Protein AF-A0A8T5NY66-F1 (afdb_monomer_lite)

Secondary structure (DSSP, 8-state):
----THHHHHHHHHHHHHHHHHHHHHHHHT--SHHHHHHHHHHHHHHHHHHHHHHHHHHHS---SHHHHHHHHHHHHHHHHHHHHTTS-HHHHHHHHHHHHHHHHHHHHHHHHHS---HHHHHHHHHHHHHHHHHHHHHHHHHHHHHHH---HHHHHHHHHHHHHHHHHHHH--

Structure (mmCIF, N/CA/C/O backbone):
data_AF-A0A8T5NY66-F1
#
_entry.id   AF-A0A8T5NY66-F1
#
loop_
_atom_site.group_PDB
_atom_site.id
_atom_site.type_symbol
_atom_site.label_atom_id
_atom_site.label_alt_id
_atom_site.label_comp_id
_atom_site.label_asym_id
_atom_site.label_entity_id
_atom_site.label_seq_id
_atom_site.pdbx_PDB_ins_code
_atom_site.Cartn_x
_atom_site.Cartn_y
_atom_site.Cartn_z
_atom_site.occupancy
_atom_site.B_iso_or_equiv
_atom_site.auth_seq_id
_atom_site.auth_comp_id
_atom_site.auth_asym_id
_atom_site.auth_atom_id
_atom_site.pdbx_PDB_model_num
ATOM 1 N N . MET A 1 1 ? 26.467 -11.855 -17.024 1.00 41.28 1 MET A N 1
ATOM 2 C CA . MET A 1 1 ? 25.296 -12.625 -16.551 1.00 41.28 1 MET A CA 1
ATOM 3 C C . MET A 1 1 ? 24.505 -11.736 -15.606 1.00 41.28 1 MET A C 1
ATOM 5 O O . MET A 1 1 ? 24.926 -11.565 -14.468 1.00 41.28 1 MET A O 1
ATOM 9 N N . GLU A 1 2 ? 23.427 -11.104 -16.076 1.00 45.38 2 GLU A N 1
ATOM 10 C CA . GLU A 1 2 ? 22.519 -10.376 -15.179 1.00 45.38 2 GLU A CA 1
ATOM 11 C C . GLU A 1 2 ? 21.858 -11.395 -14.240 1.00 45.38 2 GLU A C 1
ATOM 13 O O . GLU A 1 2 ? 21.172 -12.317 -14.684 1.00 45.38 2 GLU A O 1
ATOM 18 N N . LYS A 1 3 ? 22.117 -11.290 -12.932 1.00 51.19 3 LYS A N 1
ATOM 19 C CA . LYS A 1 3 ? 21.422 -12.111 -11.938 1.00 51.19 3 LYS A CA 1
ATOM 20 C C . LYS A 1 3 ? 19.982 -11.613 -11.855 1.00 51.19 3 LYS A C 1
ATOM 22 O O . LYS A 1 3 ? 19.709 -10.602 -11.222 1.00 51.19 3 LYS A O 1
ATOM 27 N N . HIS A 1 4 ? 19.051 -12.317 -12.488 1.00 59.84 4 HIS A N 1
ATOM 28 C CA . HIS A 1 4 ? 17.630 -12.031 -12.321 1.00 59.84 4 HIS A CA 1
ATOM 29 C C . HIS A 1 4 ? 17.152 -12.537 -10.955 1.00 59.84 4 HIS A C 1
ATOM 31 O O . HIS A 1 4 ? 17.015 -13.740 -10.735 1.00 59.84 4 HIS A O 1
ATOM 37 N N . TYR A 1 5 ? 16.852 -11.616 -10.036 1.00 69.56 5 TYR A N 1
ATOM 38 C CA . TYR A 1 5 ? 16.337 -11.944 -8.701 1.00 69.56 5 TYR A CA 1
ATOM 39 C C . TYR A 1 5 ? 14.830 -12.250 -8.690 1.00 69.56 5 TYR A C 1
ATOM 41 O O . TYR A 1 5 ? 14.278 -12.587 -7.644 1.00 69.56 5 TYR A O 1
ATOM 49 N N . GLY A 1 6 ? 14.151 -12.181 -9.842 1.00 71.75 6 GLY A N 1
ATOM 50 C CA . GLY A 1 6 ? 12.697 -12.349 -9.947 1.00 71.75 6 GLY A CA 1
ATOM 51 C C . GLY A 1 6 ? 12.171 -13.693 -9.443 1.00 71.75 6 GLY A C 1
ATOM 52 O O . GLY A 1 6 ? 11.146 -13.727 -8.770 1.00 71.75 6 GLY A O 1
ATOM 53 N N . GLY A 1 7 ? 12.889 -14.795 -9.686 1.00 76.00 7 GLY A N 1
ATOM 54 C CA . GLY A 1 7 ? 12.481 -16.114 -9.185 1.00 76.00 7 GLY A CA 1
ATOM 55 C C . GLY A 1 7 ? 12.550 -16.230 -7.658 1.00 76.00 7 GLY A C 1
ATOM 56 O O . GLY A 1 7 ? 11.668 -16.827 -7.042 1.00 76.00 7 GLY A O 1
ATOM 57 N N . ILE A 1 8 ? 13.577 -15.630 -7.049 1.00 76.06 8 ILE A N 1
ATOM 58 C CA . ILE A 1 8 ? 13.779 -15.616 -5.593 1.00 76.06 8 ILE A CA 1
ATOM 59 C C . ILE A 1 8 ? 12.760 -14.682 -4.935 1.00 76.06 8 ILE A C 1
ATOM 61 O O . ILE A 1 8 ? 12.069 -15.105 -4.012 1.00 76.06 8 ILE A O 1
ATOM 65 N N . SER A 1 9 ? 12.615 -13.459 -5.456 1.00 77.88 9 SER A N 1
AT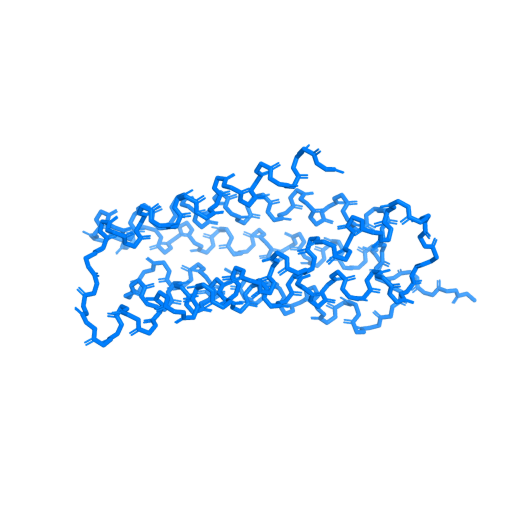OM 66 C CA . SER A 1 9 ? 11.623 -12.484 -4.985 1.00 77.88 9 SER A CA 1
ATOM 67 C C . SER A 1 9 ? 10.209 -13.070 -5.040 1.00 77.88 9 SER A C 1
ATOM 69 O O . SER A 1 9 ? 9.522 -13.095 -4.022 1.00 77.88 9 SER A O 1
ATOM 71 N N . HIS A 1 10 ? 9.808 -13.680 -6.163 1.00 80.62 10 HIS A N 1
ATOM 72 C CA . HIS A 1 10 ? 8.462 -14.235 -6.301 1.00 80.62 10 HIS A CA 1
ATOM 73 C C . HIS A 1 10 ? 8.143 -15.325 -5.268 1.00 80.62 10 HIS A C 1
ATOM 75 O O . HIS A 1 10 ? 7.066 -15.306 -4.666 1.00 80.62 10 HIS A O 1
ATOM 81 N N . LYS A 1 11 ? 9.062 -16.280 -5.059 1.00 84.38 11 LYS A N 1
ATOM 82 C CA . LYS A 1 11 ? 8.869 -17.368 -4.087 1.00 84.38 11 LYS A CA 1
ATOM 83 C C . LYS A 1 11 ? 8.842 -16.839 -2.655 1.00 84.38 11 LYS A C 1
ATOM 85 O O . LYS A 1 11 ? 7.962 -17.227 -1.891 1.00 84.38 11 LYS A O 1
ATOM 90 N N . LEU A 1 12 ? 9.771 -15.944 -2.315 1.00 85.88 12 LEU A N 1
ATOM 91 C CA . LEU A 1 12 ? 9.877 -15.354 -0.983 1.00 85.88 12 LEU A CA 1
ATOM 92 C C . LEU A 1 12 ? 8.626 -14.539 -0.640 1.00 85.88 12 LEU A C 1
ATOM 94 O O . LEU A 1 12 ? 8.010 -14.778 0.395 1.00 85.88 12 LEU A O 1
ATOM 98 N N . VAL A 1 13 ? 8.202 -13.644 -1.535 1.00 87.12 13 VAL A N 1
ATOM 99 C CA . VAL A 1 13 ? 6.998 -12.821 -1.351 1.00 87.12 13 VAL A CA 1
ATOM 100 C C . VAL A 1 13 ? 5.752 -13.691 -1.236 1.00 87.12 13 VAL A C 1
ATOM 102 O O . VAL A 1 13 ? 4.942 -13.484 -0.342 1.00 87.12 13 VAL A O 1
ATOM 105 N N . THR A 1 14 ? 5.616 -14.712 -2.084 1.00 87.31 14 THR A N 1
ATOM 106 C CA . THR A 1 14 ? 4.476 -15.638 -2.012 1.00 87.31 14 THR A CA 1
ATOM 107 C C . THR A 1 14 ? 4.416 -16.369 -0.667 1.00 87.31 14 THR A C 1
ATOM 109 O O . THR A 1 14 ? 3.342 -16.474 -0.078 1.00 87.31 14 THR A O 1
ATOM 112 N N . GLY A 1 15 ? 5.561 -16.836 -0.156 1.00 89.12 15 GLY A N 1
ATOM 113 C CA . GLY A 1 15 ? 5.639 -17.469 1.160 1.00 89.12 15 GLY A CA 1
ATOM 114 C C . GLY A 1 15 ? 5.260 -16.514 2.293 1.00 89.12 15 GLY A C 1
ATOM 115 O O . GLY A 1 15 ? 4.438 -16.863 3.137 1.00 89.12 15 GLY A O 1
ATOM 116 N N . LEU A 1 16 ? 5.796 -15.289 2.283 1.00 91.56 16 LEU A N 1
ATOM 117 C CA . LEU A 1 16 ? 5.476 -14.279 3.296 1.00 91.56 16 LEU A CA 1
ATOM 118 C C . LEU A 1 16 ? 3.998 -13.876 3.267 1.00 91.56 16 LEU A C 1
ATOM 120 O O . LEU A 1 16 ? 3.379 -13.796 4.322 1.00 91.56 16 LEU A O 1
ATOM 124 N N . LEU A 1 17 ? 3.401 -13.692 2.086 1.00 91.06 17 LEU A N 1
ATOM 125 C CA . LEU A 1 17 ? 1.973 -13.379 1.961 1.00 91.06 17 LEU A CA 1
ATOM 126 C C . LEU A 1 17 ? 1.092 -14.492 2.528 1.00 91.06 17 LEU A C 1
ATOM 128 O O . LEU A 1 17 ? 0.130 -14.200 3.235 1.00 91.06 17 LEU A O 1
ATOM 132 N N . ALA A 1 18 ? 1.433 -15.756 2.264 1.00 91.00 18 ALA A N 1
ATOM 133 C CA . ALA A 1 18 ? 0.714 -16.889 2.837 1.00 91.00 18 ALA A CA 1
ATOM 134 C C . ALA A 1 18 ? 0.797 -16.887 4.373 1.00 91.00 18 ALA A C 1
ATOM 136 O O . ALA A 1 18 ? -0.225 -17.051 5.035 1.00 91.00 18 ALA A O 1
ATOM 137 N N . ILE A 1 19 ? 1.983 -16.629 4.937 1.00 92.75 19 ILE A N 1
ATOM 138 C CA . ILE A 1 19 ? 2.177 -16.519 6.390 1.00 92.75 19 ILE A CA 1
ATOM 139 C C . ILE A 1 19 ? 1.339 -15.371 6.968 1.00 92.75 19 ILE A C 1
ATOM 141 O O . ILE A 1 19 ? 0.651 -15.570 7.966 1.00 92.75 19 ILE A O 1
ATOM 145 N N . ILE A 1 20 ? 1.352 -14.192 6.337 1.00 93.00 20 ILE A N 1
ATOM 146 C CA . ILE A 1 20 ? 0.591 -13.019 6.798 1.00 93.00 20 ILE A CA 1
ATOM 147 C C . ILE A 1 20 ? -0.914 -13.300 6.779 1.00 93.00 20 ILE A C 1
ATOM 149 O O . ILE A 1 20 ? -1.606 -12.960 7.736 1.00 93.00 20 ILE A O 1
ATOM 153 N N . LEU A 1 21 ? -1.424 -13.932 5.718 1.00 91.69 21 LEU A N 1
ATOM 154 C CA . LEU A 1 21 ? -2.838 -14.292 5.618 1.00 91.69 21 LEU A CA 1
ATOM 155 C C . LEU A 1 21 ? -3.225 -15.308 6.696 1.00 91.69 21 LEU A C 1
ATOM 157 O O . LEU A 1 21 ? -4.185 -15.081 7.422 1.00 91.69 21 LEU A O 1
ATOM 161 N N . VAL A 1 22 ? -2.457 -16.387 6.861 1.00 92.19 22 VAL A N 1
ATOM 162 C CA . VAL A 1 22 ? -2.736 -17.401 7.891 1.00 92.19 22 VAL A CA 1
ATOM 163 C C . VAL A 1 22 ? -2.692 -16.788 9.293 1.00 92.19 22 VAL A C 1
ATOM 165 O O . VAL A 1 22 ? -3.609 -17.001 10.081 1.00 92.19 22 VAL A O 1
ATOM 168 N N . GLN A 1 23 ? -1.680 -15.972 9.594 1.00 90.38 23 GLN A N 1
ATOM 169 C CA . GLN A 1 23 ? -1.587 -15.268 10.874 1.00 90.38 23 GLN A CA 1
ATOM 170 C C . GLN A 1 23 ? -2.785 -14.340 11.099 1.00 90.38 23 GLN A C 1
ATOM 172 O O . GLN A 1 23 ? -3.379 -14.351 12.174 1.00 90.38 23 GLN A O 1
ATOM 177 N N . GLY A 1 24 ? -3.165 -13.563 10.083 1.00 88.19 24 GLY A N 1
ATOM 178 C CA . GLY A 1 24 ? -4.323 -12.682 10.161 1.00 88.19 24 GLY A CA 1
ATOM 179 C C . GLY A 1 24 ? -5.629 -13.435 10.393 1.00 88.19 24 GLY A C 1
ATOM 180 O O . GLY A 1 24 ? -6.548 -12.884 10.983 1.00 88.19 24 GLY A O 1
ATOM 181 N N . PHE A 1 25 ? -5.727 -14.697 9.960 1.00 88.62 25 PHE A N 1
ATOM 182 C CA . PHE A 1 25 ? -6.904 -15.537 10.205 1.00 88.62 25 PHE A CA 1
ATOM 183 C C . PHE A 1 25 ? -7.029 -15.884 11.684 1.00 88.62 25 PHE A C 1
ATOM 185 O O . PHE A 1 25 ? -8.115 -15.797 12.247 1.00 88.62 25 PHE A O 1
ATOM 192 N N . PHE A 1 26 ? -5.910 -16.221 12.327 1.00 89.69 26 PHE A N 1
ATOM 193 C CA . PHE A 1 26 ? -5.885 -16.452 13.768 1.00 89.69 26 PHE A CA 1
ATOM 194 C C . PHE A 1 26 ? -6.172 -15.174 14.557 1.00 89.69 26 PHE A C 1
ATOM 196 O O . PHE A 1 26 ? -6.955 -15.211 15.503 1.00 89.69 26 PHE A O 1
ATOM 203 N N . ASP A 1 27 ? -5.599 -14.042 14.140 1.00 86.69 27 ASP A N 1
ATOM 204 C CA . ASP A 1 27 ? -5.837 -12.750 14.793 1.00 86.69 27 ASP A CA 1
ATOM 205 C C . ASP A 1 27 ? -7.311 -12.310 14.671 1.00 86.69 27 ASP A C 1
ATOM 207 O O . ASP A 1 27 ? -7.852 -11.692 15.588 1.00 86.69 27 ASP A O 1
ATOM 211 N N . TRP A 1 28 ? -7.984 -12.670 13.571 1.00 85.00 28 TRP A N 1
ATOM 212 C CA . TRP A 1 28 ? -9.396 -12.355 13.336 1.00 85.00 28 TRP A CA 1
ATOM 213 C C . TRP A 1 28 ? -10.318 -12.975 14.400 1.00 85.00 28 TRP A C 1
ATOM 215 O O . TRP A 1 28 ? -11.267 -12.336 14.848 1.00 85.00 28 TRP A O 1
ATOM 225 N N . ILE A 1 29 ? -10.019 -14.181 14.887 1.00 82.50 29 ILE A N 1
ATOM 226 C CA . ILE A 1 29 ? -10.847 -14.861 15.902 1.00 82.50 29 ILE A CA 1
ATOM 227 C C . ILE A 1 29 ? -10.947 -14.037 17.202 1.00 82.50 29 ILE A C 1
ATOM 229 O O . ILE A 1 29 ? -11.944 -14.123 17.914 1.00 82.50 29 ILE A O 1
ATOM 233 N N . GLY A 1 30 ? -9.945 -13.201 17.497 1.00 78.12 30 GLY A N 1
ATOM 234 C CA . GLY A 1 30 ? -9.913 -12.332 18.677 1.00 78.12 30 GLY A CA 1
ATOM 235 C C . GLY A 1 30 ? -10.614 -10.978 18.518 1.00 78.12 30 GLY A C 1
ATOM 236 O O . GLY A 1 30 ? -10.559 -10.160 19.437 1.00 78.12 30 GLY A O 1
ATOM 237 N N . VAL A 1 31 ? -11.242 -10.698 17.373 1.00 82.12 31 VAL A N 1
ATOM 238 C CA . VAL A 1 31 ? -11.847 -9.391 17.087 1.00 82.12 31 VAL A CA 1
ATOM 239 C C . VAL A 1 31 ? -13.198 -9.243 17.781 1.00 82.12 31 VAL A C 1
ATOM 241 O O . VAL A 1 31 ? -14.134 -9.989 17.513 1.00 82.12 31 VAL A O 1
ATOM 244 N N . SER A 1 32 ? -13.322 -8.225 18.633 1.00 79.38 32 SER A N 1
ATOM 245 C CA . SER A 1 32 ? -14.532 -7.959 19.424 1.00 79.38 32 SER A CA 1
ATOM 246 C C . SER A 1 32 ? -15.385 -6.796 18.902 1.00 79.38 32 SER A C 1
ATOM 248 O O . SER A 1 32 ? -16.522 -6.627 19.337 1.00 79.38 32 SER A O 1
ATOM 250 N N . ASN A 1 33 ? -14.866 -5.990 17.967 1.00 84.81 33 ASN A N 1
ATOM 251 C CA . ASN A 1 33 ? -15.531 -4.790 17.451 1.00 84.81 33 ASN A CA 1
ATOM 252 C C . ASN A 1 33 ? -15.844 -4.909 15.947 1.00 84.81 33 ASN A C 1
ATOM 254 O O . ASN A 1 33 ? -14.973 -5.244 15.144 1.00 84.81 33 ASN A O 1
ATOM 258 N N . THR A 1 34 ? -17.065 -4.540 15.546 1.00 85.56 34 THR A N 1
ATOM 259 C CA . THR A 1 34 ? -17.522 -4.494 14.146 1.00 85.56 34 THR A CA 1
ATOM 260 C C . THR A 1 34 ? -16.596 -3.681 13.235 1.00 85.56 34 THR A C 1
ATOM 262 O O . THR A 1 34 ? -16.360 -4.067 12.094 1.00 85.56 34 THR A O 1
ATOM 265 N N . VAL A 1 35 ? -16.029 -2.572 13.723 1.00 85.56 35 VAL A N 1
ATOM 266 C CA . VAL A 1 35 ? -15.090 -1.738 12.950 1.00 85.56 35 VAL A CA 1
ATOM 267 C C . VAL A 1 35 ? -13.829 -2.523 12.606 1.00 85.56 35 VAL A C 1
ATOM 269 O O . VAL A 1 35 ? -13.429 -2.570 11.447 1.00 85.56 35 VAL A O 1
ATOM 272 N N . GLN A 1 36 ? -13.236 -3.184 13.597 1.00 88.69 36 GLN A N 1
ATOM 273 C CA . GLN A 1 36 ? -12.053 -4.019 13.398 1.00 88.69 36 GLN A CA 1
ATOM 274 C C . GLN A 1 36 ? -12.368 -5.174 12.443 1.00 88.69 36 GLN A C 1
ATOM 276 O O . GLN A 1 36 ? -11.580 -5.451 11.548 1.00 88.69 36 GLN A O 1
ATOM 281 N N . TYR A 1 37 ? -13.552 -5.784 12.551 1.00 87.94 37 TYR A N 1
ATOM 282 C CA . TYR A 1 37 ? -13.988 -6.845 11.640 1.00 87.94 37 TYR A CA 1
ATOM 283 C C . TYR A 1 37 ? -14.008 -6.375 10.174 1.00 87.94 37 TYR A C 1
ATOM 285 O O . TYR A 1 37 ? -13.482 -7.051 9.288 1.00 87.94 37 TYR A O 1
ATOM 293 N N . VAL A 1 38 ? -14.548 -5.178 9.916 1.00 87.75 38 VAL A N 1
ATOM 294 C CA . VAL A 1 38 ? -14.538 -4.560 8.578 1.00 87.75 38 VAL A CA 1
ATOM 295 C C . VAL A 1 38 ? -13.109 -4.266 8.110 1.00 87.75 38 VAL A C 1
ATOM 297 O O . VAL A 1 38 ? -12.773 -4.566 6.962 1.00 87.75 38 VAL A O 1
ATOM 300 N N . LEU A 1 39 ? -12.247 -3.733 8.984 1.00 89.56 39 LEU A N 1
ATOM 301 C CA . LEU A 1 39 ? -10.838 -3.475 8.662 1.00 89.56 39 LEU A CA 1
ATOM 302 C C . LEU A 1 39 ? -10.074 -4.767 8.344 1.00 89.56 39 LEU A C 1
ATOM 304 O O . LEU A 1 39 ? -9.263 -4.779 7.419 1.00 89.56 39 LEU A O 1
ATOM 308 N N . PHE A 1 40 ? -10.353 -5.869 9.041 1.00 90.75 40 PHE A N 1
ATOM 309 C CA . PHE A 1 40 ? -9.767 -7.175 8.743 1.00 90.75 40 PHE A CA 1
ATOM 310 C C . PHE A 1 40 ? -10.165 -7.661 7.350 1.00 90.75 40 PHE A C 1
ATOM 312 O O . PHE A 1 40 ? -9.283 -7.968 6.548 1.00 90.75 40 PHE A O 1
ATOM 319 N N . ILE A 1 41 ? -11.461 -7.653 7.013 1.00 89.50 41 ILE A N 1
ATOM 320 C CA . ILE A 1 41 ? -11.934 -8.035 5.670 1.00 89.50 41 ILE A CA 1
ATOM 321 C C . ILE A 1 41 ? -11.252 -7.182 4.600 1.00 89.50 41 ILE A C 1
ATOM 323 O O . ILE A 1 41 ? -10.744 -7.704 3.604 1.00 89.50 41 ILE A O 1
ATOM 327 N N . PHE A 1 42 ? -11.199 -5.870 4.816 1.00 90.00 42 PHE A N 1
ATOM 328 C CA . PHE A 1 42 ? -10.566 -4.960 3.875 1.00 90.00 42 PHE A CA 1
ATOM 329 C C . PHE A 1 42 ? -9.068 -5.253 3.714 1.00 90.00 42 PHE A C 1
ATOM 331 O O . PHE A 1 42 ? -8.566 -5.312 2.591 1.00 90.00 42 PHE A O 1
ATOM 338 N N . THR A 1 43 ? -8.365 -5.517 4.816 1.00 91.75 43 THR A N 1
ATOM 339 C CA . THR A 1 43 ? -6.945 -5.896 4.809 1.00 91.75 43 THR A CA 1
ATOM 340 C C . THR A 1 43 ? -6.709 -7.181 4.030 1.00 91.75 43 THR A C 1
ATOM 342 O O . THR A 1 43 ? -5.786 -7.261 3.223 1.00 91.75 43 THR A O 1
ATOM 345 N N . TYR A 1 44 ? -7.569 -8.178 4.215 1.00 90.88 44 TYR A N 1
ATOM 346 C CA . TYR A 1 44 ? -7.510 -9.428 3.470 1.00 90.88 44 TYR A CA 1
ATOM 347 C C . TYR A 1 44 ? -7.633 -9.206 1.965 1.00 90.88 44 TYR A C 1
ATOM 349 O O . TYR A 1 44 ? -6.788 -9.662 1.191 1.00 90.88 44 TYR A O 1
ATOM 357 N N . VAL A 1 45 ? -8.655 -8.457 1.546 1.00 90.25 45 VAL A N 1
ATOM 358 C CA . VAL A 1 45 ? -8.867 -8.124 0.133 1.00 90.25 45 VAL A CA 1
ATOM 359 C C . VAL A 1 45 ? -7.683 -7.323 -0.416 1.00 90.25 45 VAL A C 1
ATOM 361 O O . VAL A 1 45 ? -7.233 -7.581 -1.535 1.00 90.25 45 VAL A O 1
ATOM 364 N N . LEU A 1 46 ? -7.142 -6.386 0.367 1.00 90.88 46 LEU A N 1
ATOM 365 C CA . LEU A 1 46 ? -5.964 -5.599 0.013 1.00 90.88 46 LEU A CA 1
ATOM 366 C C . LEU A 1 46 ? -4.736 -6.488 -0.222 1.00 90.88 46 LEU A C 1
ATOM 368 O O . LEU A 1 46 ? -4.079 -6.341 -1.252 1.00 90.88 46 LEU A O 1
ATOM 372 N N . ILE A 1 47 ? -4.447 -7.426 0.682 1.00 91.50 47 ILE A N 1
ATOM 373 C CA . ILE A 1 47 ? -3.294 -8.333 0.590 1.00 91.50 47 ILE A CA 1
ATOM 374 C C . ILE A 1 47 ? -3.433 -9.274 -0.609 1.00 91.50 47 ILE A C 1
ATOM 376 O O . ILE A 1 47 ? -2.482 -9.439 -1.372 1.00 91.50 47 ILE A O 1
ATOM 380 N N . VAL A 1 48 ? -4.618 -9.847 -0.840 1.00 90.50 48 VAL A N 1
ATOM 381 C CA . VAL A 1 48 ? -4.870 -10.698 -2.017 1.00 90.50 48 VAL A CA 1
ATOM 382 C C . VAL A 1 48 ? -4.692 -9.901 -3.311 1.00 90.50 48 VAL A C 1
ATOM 384 O O . VAL A 1 48 ? -4.030 -10.354 -4.246 1.00 90.50 48 VAL A O 1
ATOM 387 N N . ALA A 1 49 ? -5.219 -8.678 -3.366 1.00 87.75 49 ALA A N 1
ATOM 388 C CA . ALA A 1 49 ? -5.037 -7.795 -4.512 1.00 87.75 49 ALA A CA 1
ATOM 389 C C . ALA A 1 49 ? -3.570 -7.412 -4.734 1.00 87.75 49 ALA A C 1
ATOM 391 O O . ALA A 1 49 ? -3.113 -7.323 -5.877 1.00 87.75 49 ALA A O 1
ATOM 392 N N . TYR A 1 50 ? -2.831 -7.179 -3.649 1.00 89.75 50 TYR A N 1
ATOM 393 C CA . TYR A 1 50 ? -1.396 -6.934 -3.690 1.00 89.75 50 TYR A CA 1
ATOM 394 C C . TYR A 1 50 ? -0.657 -8.141 -4.268 1.00 89.75 50 TYR A C 1
ATOM 396 O O . TYR A 1 50 ? 0.152 -7.985 -5.180 1.00 89.75 50 TYR A O 1
ATOM 404 N N . TRP A 1 51 ? -0.987 -9.353 -3.814 1.00 89.88 51 TRP A N 1
ATOM 405 C CA . TRP A 1 51 ? -0.387 -10.591 -4.307 1.00 89.88 51 TRP A CA 1
ATOM 406 C C . TRP A 1 51 ? -0.559 -10.747 -5.821 1.00 89.88 51 TRP A C 1
ATOM 408 O O . TRP A 1 51 ? 0.414 -10.988 -6.541 1.00 89.88 51 TRP A O 1
ATOM 418 N N . VAL A 1 52 ? -1.783 -10.563 -6.324 1.00 86.31 52 VAL A N 1
ATOM 419 C CA . VAL A 1 52 ? -2.076 -10.659 -7.761 1.00 86.31 52 VAL A CA 1
ATOM 420 C C . VAL A 1 52 ? -1.258 -9.630 -8.545 1.00 86.31 52 VAL A C 1
ATOM 422 O O . VAL A 1 52 ? -0.563 -9.998 -9.497 1.00 86.31 52 VAL A O 1
ATOM 425 N N . ARG A 1 53 ? -1.262 -8.361 -8.116 1.00 84.12 53 ARG A N 1
ATOM 426 C CA . ARG A 1 53 ? -0.493 -7.286 -8.767 1.00 84.12 53 ARG A CA 1
ATOM 427 C C . ARG A 1 53 ? 1.007 -7.564 -8.751 1.00 84.12 53 ARG A C 1
ATOM 429 O O . ARG A 1 53 ? 1.653 -7.469 -9.793 1.00 84.12 53 ARG A O 1
ATOM 436 N N . HIS A 1 54 ? 1.551 -7.994 -7.618 1.00 84.44 54 HIS A N 1
ATOM 437 C CA . HIS A 1 54 ? 2.962 -8.339 -7.487 1.00 84.44 54 HIS A CA 1
ATOM 438 C C . HIS A 1 54 ? 3.351 -9.506 -8.407 1.00 84.44 54 HIS A C 1
ATOM 440 O O . HIS A 1 54 ? 4.355 -9.428 -9.113 1.00 84.44 54 HIS A O 1
ATOM 446 N N . LYS A 1 55 ? 2.528 -10.561 -8.489 1.00 80.88 55 LYS A N 1
ATOM 447 C CA . LYS A 1 55 ? 2.756 -11.695 -9.403 1.00 80.88 55 LYS A CA 1
ATOM 448 C C . LYS A 1 55 ? 2.834 -11.248 -10.865 1.00 80.88 55 LYS A C 1
ATOM 450 O O . LYS A 1 55 ? 3.691 -11.736 -11.600 1.00 80.88 55 LYS A O 1
ATOM 455 N N . HIS A 1 56 ? 1.966 -10.334 -11.297 1.00 83.25 56 HIS A N 1
ATOM 456 C CA . HIS A 1 56 ? 2.038 -9.755 -12.643 1.00 83.25 56 HIS A CA 1
ATOM 457 C C . HIS A 1 56 ? 3.264 -8.850 -12.816 1.00 83.25 56 HIS A C 1
ATOM 459 O O . HIS A 1 56 ? 3.962 -8.950 -13.827 1.00 83.25 56 HIS A O 1
ATOM 465 N N . SER A 1 57 ? 3.564 -8.022 -11.816 1.00 82.19 57 SER A N 1
ATOM 466 C CA . SER A 1 57 ? 4.699 -7.103 -11.834 1.00 82.19 57 SER A CA 1
ATOM 467 C C . SER A 1 57 ? 6.033 -7.833 -11.931 1.00 82.19 57 SER A C 1
ATOM 469 O O . SER A 1 57 ? 6.832 -7.485 -12.784 1.00 82.19 57 SER A O 1
ATOM 471 N N . VAL A 1 58 ? 6.289 -8.864 -11.122 1.00 82.69 58 VAL A N 1
ATOM 472 C CA . VAL A 1 58 ? 7.575 -9.588 -11.147 1.00 82.69 58 VAL A CA 1
ATOM 473 C C . VAL A 1 58 ? 7.788 -10.336 -12.462 1.00 82.69 58 VAL A C 1
ATOM 475 O O . VAL A 1 58 ? 8.923 -10.463 -12.914 1.00 82.69 58 VAL A O 1
ATOM 478 N N . LYS A 1 59 ? 6.712 -10.791 -13.115 1.00 82.12 59 LYS A N 1
ATOM 479 C CA . LYS A 1 59 ? 6.803 -11.400 -14.450 1.00 82.12 59 LYS A CA 1
ATOM 480 C C . LYS A 1 59 ? 7.236 -10.401 -15.524 1.00 82.12 59 LYS A C 1
ATOM 482 O O . LYS A 1 59 ? 7.953 -10.789 -16.438 1.00 82.12 59 LYS A O 1
ATOM 487 N N . ARG A 1 60 ? 6.779 -9.147 -15.437 1.00 83.00 60 ARG A N 1
ATOM 488 C CA . ARG A 1 60 ? 7.044 -8.106 -16.447 1.00 83.00 60 ARG A CA 1
ATOM 489 C C . ARG A 1 60 ? 8.289 -7.269 -16.132 1.00 83.00 60 ARG A C 1
ATOM 491 O O . ARG A 1 60 ? 9.017 -6.896 -17.043 1.00 83.00 60 ARG A O 1
ATOM 498 N N . PHE A 1 61 ? 8.538 -7.018 -14.851 1.00 83.50 61 PHE A N 1
ATOM 499 C CA . PHE A 1 61 ? 9.596 -6.168 -14.303 1.00 83.50 61 PHE A CA 1
ATOM 500 C C . PHE A 1 61 ? 10.260 -6.846 -13.091 1.00 83.50 61 PHE A C 1
ATOM 502 O O . PHE A 1 61 ? 10.082 -6.404 -11.948 1.00 83.50 61 PHE A O 1
ATOM 509 N N . PRO A 1 62 ? 11.005 -7.946 -13.297 1.00 85.06 62 PRO A N 1
ATOM 510 C CA . PRO A 1 62 ? 11.706 -8.614 -12.206 1.00 85.06 62 PRO A CA 1
ATOM 511 C C . PRO A 1 62 ? 12.741 -7.677 -11.549 1.00 85.06 62 PRO A C 1
ATOM 513 O O . PRO A 1 62 ? 13.381 -6.889 -12.236 1.00 85.06 62 PRO A O 1
ATOM 516 N N . PRO A 1 63 ? 12.971 -7.731 -10.231 1.00 83.69 63 PRO A N 1
ATOM 517 C CA . PRO A 1 63 ? 14.036 -6.942 -9.614 1.00 83.69 63 PRO A CA 1
ATOM 518 C C . PRO A 1 63 ? 15.402 -7.291 -10.231 1.00 83.69 63 PRO A C 1
ATOM 520 O O . PRO A 1 63 ? 15.780 -8.468 -10.282 1.00 83.69 63 PRO A O 1
ATOM 523 N N . LYS A 1 64 ? 16.133 -6.271 -10.707 1.00 82.44 64 LYS A N 1
ATOM 524 C CA . LYS A 1 64 ? 17.483 -6.449 -11.274 1.00 82.44 64 LYS A CA 1
ATOM 525 C C . LYS A 1 64 ? 18.571 -6.475 -10.202 1.00 82.44 64 LYS A C 1
ATOM 527 O O . LYS A 1 64 ? 19.572 -7.163 -10.364 1.00 82.44 64 LYS A O 1
ATOM 532 N N . ASN A 1 65 ? 18.336 -5.781 -9.087 1.00 81.44 65 ASN A N 1
ATOM 533 C CA . ASN A 1 65 ? 19.314 -5.572 -8.022 1.00 81.44 65 ASN A CA 1
ATOM 534 C C . ASN A 1 65 ? 18.751 -5.936 -6.638 1.00 81.44 65 ASN A C 1
ATOM 536 O O . ASN A 1 65 ? 17.537 -6.008 -6.437 1.00 81.44 65 ASN A O 1
ATOM 540 N N . GLY A 1 66 ? 19.641 -6.083 -5.648 1.00 81.19 66 GLY A N 1
ATOM 541 C CA . GLY A 1 66 ? 19.267 -6.359 -4.254 1.00 81.19 66 GLY A CA 1
ATOM 542 C C . GLY A 1 66 ? 18.356 -5.293 -3.632 1.00 81.19 66 GLY A C 1
ATOM 543 O O . GLY A 1 66 ? 17.471 -5.637 -2.855 1.00 81.19 66 GLY A O 1
ATOM 544 N N . LEU A 1 67 ? 18.487 -4.024 -4.042 1.00 83.69 67 LEU A N 1
ATOM 545 C CA . LEU A 1 67 ? 17.571 -2.948 -3.637 1.00 83.69 67 LEU A CA 1
ATOM 546 C C . LEU A 1 67 ? 16.123 -3.224 -4.062 1.00 83.69 67 LEU A C 1
ATOM 548 O O . LEU A 1 67 ? 15.192 -2.905 -3.330 1.00 83.69 67 LEU A O 1
ATOM 552 N N . GLY A 1 68 ? 15.924 -3.860 -5.219 1.00 83.31 68 GLY A N 1
ATOM 553 C CA . GLY A 1 68 ? 14.596 -4.254 -5.664 1.00 83.31 68 GLY A CA 1
ATOM 554 C C . GLY A 1 68 ? 13.975 -5.313 -4.760 1.00 83.31 68 GLY A C 1
ATOM 555 O O . GLY A 1 68 ? 12.822 -5.172 -4.367 1.00 83.31 68 GLY A O 1
ATOM 556 N N . VAL A 1 69 ? 14.763 -6.312 -4.365 1.00 85.88 69 VAL A N 1
ATOM 557 C CA . VAL A 1 69 ? 14.328 -7.347 -3.415 1.00 85.88 69 V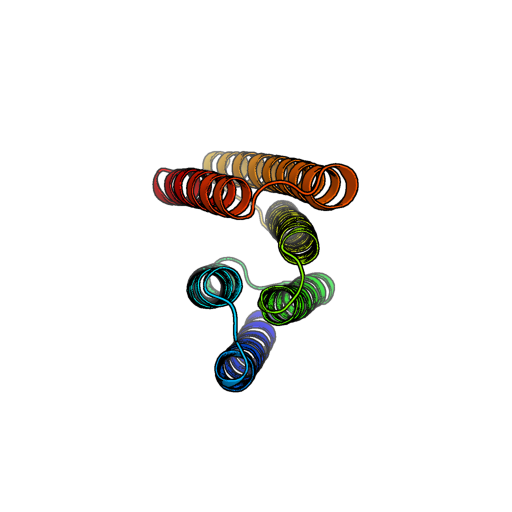AL A CA 1
ATOM 558 C C . VAL A 1 69 ? 14.058 -6.747 -2.033 1.00 85.88 69 VAL A C 1
ATOM 560 O O . VAL A 1 69 ? 13.095 -7.133 -1.379 1.00 85.88 69 VAL A O 1
ATOM 563 N N . LEU A 1 70 ? 14.864 -5.775 -1.598 1.00 89.81 70 LEU A N 1
ATOM 564 C CA . LEU A 1 70 ? 14.657 -5.078 -0.330 1.00 89.81 70 LEU A CA 1
ATOM 565 C C . LEU A 1 70 ? 13.315 -4.334 -0.302 1.00 89.81 70 LEU A C 1
ATOM 567 O O . LEU A 1 70 ? 12.604 -4.430 0.692 1.00 89.81 70 LEU A O 1
ATOM 571 N N . ILE A 1 71 ? 12.942 -3.646 -1.387 1.00 90.44 71 ILE A N 1
ATOM 572 C CA . ILE A 1 71 ? 11.627 -2.992 -1.501 1.00 90.44 71 ILE A CA 1
ATOM 573 C C . ILE A 1 71 ? 10.499 -4.022 -1.374 1.00 90.44 71 ILE A C 1
ATOM 575 O O . ILE A 1 71 ? 9.542 -3.779 -0.643 1.00 90.44 71 ILE A O 1
ATOM 579 N N . ASP A 1 72 ? 10.630 -5.183 -2.023 1.00 89.00 72 ASP A N 1
ATOM 580 C CA . ASP A 1 72 ? 9.631 -6.252 -1.928 1.00 89.00 72 ASP A CA 1
ATOM 581 C C . ASP A 1 72 ? 9.506 -6.774 -0.478 1.00 89.00 72 ASP A C 1
ATOM 583 O O . ASP A 1 72 ? 8.398 -6.974 0.016 1.00 89.00 72 ASP A O 1
ATOM 587 N N . ILE A 1 73 ? 10.625 -6.940 0.240 1.00 91.25 73 ILE A N 1
ATOM 588 C CA . ILE A 1 73 ? 10.639 -7.350 1.657 1.00 91.25 73 ILE A CA 1
ATOM 589 C C . ILE A 1 73 ? 9.995 -6.284 2.550 1.00 91.25 73 ILE A C 1
ATOM 591 O O . ILE A 1 73 ? 9.178 -6.617 3.408 1.00 91.25 73 ILE A O 1
ATOM 595 N N . ILE A 1 74 ? 10.333 -5.008 2.345 1.00 94.31 74 ILE A N 1
ATOM 596 C CA . ILE A 1 74 ? 9.735 -3.89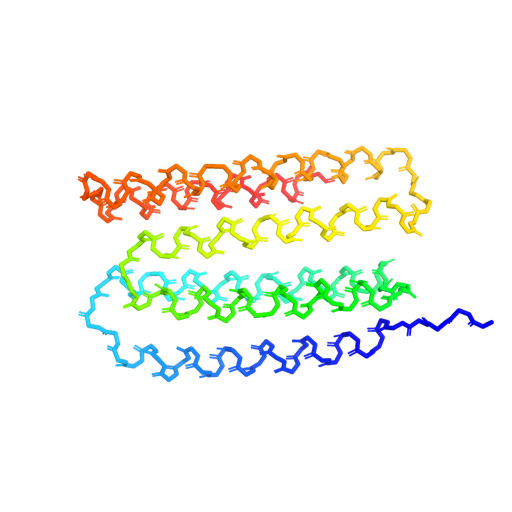3 3.088 1.00 94.31 74 ILE A CA 1
ATOM 597 C C . ILE A 1 74 ? 8.225 -3.869 2.851 1.00 94.31 74 ILE A C 1
ATOM 599 O O . ILE A 1 74 ? 7.468 -3.749 3.809 1.00 94.31 74 ILE A O 1
ATOM 603 N N . ALA A 1 75 ? 7.768 -4.059 1.611 1.00 93.38 75 ALA A N 1
ATOM 604 C CA . ALA A 1 75 ? 6.343 -4.132 1.313 1.00 93.38 75 ALA A CA 1
ATOM 605 C C . ALA A 1 75 ? 5.656 -5.275 2.075 1.00 93.38 75 ALA A C 1
ATOM 607 O O . ALA A 1 75 ? 4.584 -5.071 2.641 1.00 93.38 75 ALA A O 1
ATOM 608 N N . MET A 1 76 ? 6.283 -6.454 2.166 1.00 94.81 76 MET A N 1
ATOM 609 C CA . MET A 1 76 ? 5.740 -7.569 2.954 1.00 94.81 76 MET A CA 1
ATOM 610 C C . MET A 1 76 ? 5.656 -7.243 4.441 1.00 94.81 76 MET A C 1
ATOM 612 O O . MET A 1 76 ? 4.640 -7.521 5.077 1.00 94.81 76 MET A O 1
ATOM 616 N N . PHE A 1 77 ? 6.695 -6.618 4.992 1.00 94.56 77 PHE A N 1
ATOM 617 C CA . PHE A 1 77 ? 6.687 -6.173 6.379 1.00 94.56 77 PHE A CA 1
ATOM 618 C C . PHE A 1 77 ? 5.573 -5.150 6.637 1.00 94.56 77 PHE A C 1
ATOM 620 O O . PHE A 1 77 ? 4.873 -5.234 7.641 1.00 94.56 77 PHE A O 1
ATOM 627 N N . VAL A 1 78 ? 5.338 -4.228 5.706 1.00 96.00 78 VAL A N 1
ATOM 628 C CA . VAL A 1 78 ? 4.260 -3.242 5.829 1.00 96.00 78 VAL A CA 1
ATOM 629 C C . VAL A 1 78 ? 2.879 -3.889 5.719 1.00 96.00 78 VAL A C 1
ATOM 631 O O . VAL A 1 78 ? 1.994 -3.543 6.494 1.00 96.00 78 VAL A O 1
ATOM 634 N N . LEU A 1 79 ? 2.675 -4.868 4.834 1.00 95.50 79 LEU A N 1
ATOM 635 C CA . LEU A 1 79 ? 1.416 -5.626 4.789 1.00 95.50 79 LEU A CA 1
ATOM 636 C C . LEU A 1 79 ? 1.158 -6.384 6.097 1.00 95.50 79 LEU A C 1
ATOM 638 O O . LEU A 1 79 ? 0.021 -6.435 6.565 1.00 95.50 79 LEU A O 1
ATOM 642 N N . PHE A 1 80 ? 2.210 -6.924 6.716 1.00 94.62 80 PHE A N 1
ATOM 643 C CA . PHE A 1 80 ? 2.123 -7.489 8.059 1.00 94.62 80 PHE A CA 1
ATOM 644 C C . PHE A 1 80 ? 1.720 -6.429 9.098 1.00 94.62 80 PHE A C 1
ATOM 646 O O . PHE A 1 80 ? 0.827 -6.682 9.907 1.00 94.62 80 PHE A O 1
ATOM 653 N N . LEU A 1 81 ? 2.313 -5.230 9.051 1.00 94.56 81 LEU A N 1
ATOM 654 C CA . LEU A 1 81 ? 1.929 -4.120 9.931 1.00 94.56 81 LEU A CA 1
ATOM 655 C C . LEU A 1 81 ? 0.470 -3.701 9.734 1.00 94.56 81 LEU A C 1
ATOM 657 O O . LEU A 1 81 ? -0.213 -3.470 10.724 1.00 94.56 81 LEU A O 1
ATOM 661 N N . ILE A 1 82 ? -0.029 -3.647 8.496 1.00 94.38 82 ILE A N 1
ATOM 662 C CA . ILE A 1 82 ? -1.441 -3.343 8.214 1.00 94.38 82 ILE A CA 1
ATOM 663 C C . ILE A 1 82 ? -2.351 -4.406 8.839 1.00 94.38 82 ILE A C 1
ATOM 665 O O . ILE A 1 82 ? -3.343 -4.054 9.475 1.00 94.38 82 ILE A O 1
ATOM 669 N N . MET A 1 83 ? -1.998 -5.692 8.718 1.00 93.94 83 MET A N 1
ATOM 670 C CA . MET A 1 83 ? -2.748 -6.779 9.359 1.00 93.94 83 MET A CA 1
ATOM 671 C C . MET A 1 83 ? -2.810 -6.601 10.877 1.00 93.94 83 MET A C 1
ATOM 673 O O . MET A 1 83 ? -3.885 -6.693 11.462 1.00 93.94 83 MET A O 1
ATOM 677 N N . LYS A 1 84 ? -1.684 -6.277 11.521 1.00 92.94 84 LYS A N 1
ATOM 678 C CA . LYS A 1 84 ? -1.663 -6.001 12.965 1.00 92.94 84 LYS A CA 1
ATOM 679 C C . LYS A 1 84 ? -2.404 -4.717 13.331 1.00 92.94 84 LYS A C 1
ATOM 681 O O . LYS A 1 84 ? -3.060 -4.673 14.362 1.00 92.94 84 LYS A O 1
ATOM 686 N N . ALA A 1 85 ? -2.353 -3.692 12.490 1.00 92.19 85 ALA A N 1
ATOM 687 C CA . ALA A 1 85 ? -3.055 -2.440 12.729 1.00 92.19 85 ALA A CA 1
ATOM 688 C C . ALA A 1 85 ? -4.584 -2.585 12.646 1.00 92.19 85 ALA A C 1
ATOM 690 O O . ALA A 1 85 ? -5.293 -1.774 13.236 1.00 92.19 85 ALA A O 1
ATOM 691 N N . ALA A 1 86 ? -5.104 -3.616 11.967 1.00 90.88 86 ALA A N 1
ATOM 692 C CA . ALA A 1 86 ? -6.544 -3.866 11.860 1.00 90.88 86 ALA A CA 1
ATOM 693 C C . ALA A 1 86 ? -7.216 -4.177 13.213 1.00 90.88 86 ALA A C 1
ATOM 695 O O . ALA A 1 86 ? -8.417 -3.952 13.363 1.00 90.88 86 ALA A O 1
ATOM 696 N N . SER A 1 87 ? -6.456 -4.655 14.206 1.00 89.31 87 SER A N 1
ATOM 697 C CA . SER A 1 87 ? -6.933 -4.873 15.581 1.00 89.31 87 SER A CA 1
ATOM 698 C C . SER A 1 87 ? -6.660 -3.695 16.525 1.00 89.31 87 SER A C 1
ATOM 700 O O . SER A 1 87 ? -7.065 -3.732 17.687 1.00 89.31 87 SER A O 1
ATOM 702 N N . LEU A 1 88 ? -6.001 -2.638 16.047 1.00 89.12 88 LEU A N 1
ATOM 703 C CA . LEU A 1 88 ? -5.692 -1.437 16.821 1.00 89.12 88 LEU A CA 1
ATOM 704 C C . LEU A 1 88 ? -6.697 -0.315 16.524 1.00 89.12 88 LEU A C 1
ATOM 706 O O . LEU A 1 88 ? -7.709 -0.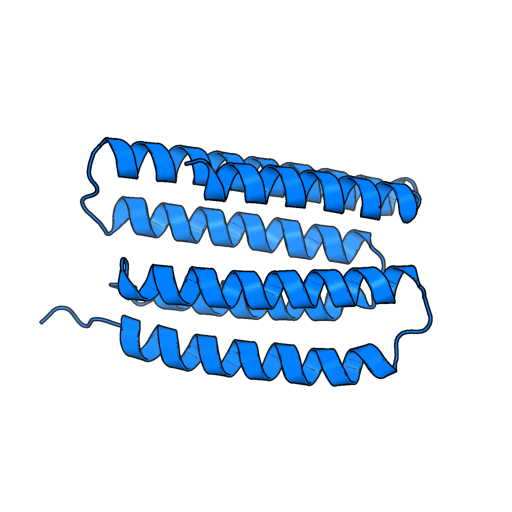497 15.844 1.00 89.12 88 LEU A O 1
ATOM 710 N N . GLN A 1 89 ? -6.433 0.870 17.072 1.00 87.31 89 GLN A N 1
ATOM 711 C CA . GLN A 1 89 ? -7.179 2.077 16.735 1.00 87.31 89 GLN A CA 1
ATOM 712 C C . GLN A 1 89 ? -6.980 2.440 15.255 1.00 87.31 89 GLN A C 1
ATOM 714 O O . GLN A 1 89 ? -5.876 2.321 14.723 1.00 87.31 89 GLN A O 1
ATOM 719 N N . ILE A 1 90 ? -8.037 2.941 14.606 1.00 88.19 90 ILE A N 1
ATOM 720 C CA . ILE A 1 90 ? -8.072 3.210 13.157 1.00 88.19 90 ILE A CA 1
ATOM 721 C C . ILE A 1 90 ? -6.947 4.143 12.666 1.00 88.19 90 ILE A C 1
ATOM 723 O O . ILE A 1 90 ? -6.478 3.991 11.541 1.00 88.19 90 ILE A O 1
ATOM 727 N N . GLY A 1 91 ? -6.442 5.046 13.515 1.00 88.50 91 GLY A N 1
ATOM 728 C CA . GLY A 1 91 ? -5.275 5.881 13.209 1.00 88.50 91 GLY A CA 1
ATOM 729 C C . GLY A 1 91 ? -4.028 5.070 12.836 1.00 88.50 91 GLY A C 1
ATOM 730 O O . GLY A 1 91 ? -3.389 5.361 11.828 1.00 88.50 91 GLY A O 1
ATOM 731 N N . PHE A 1 92 ? -3.734 3.981 13.559 1.00 91.69 92 PHE A N 1
ATOM 732 C CA . PHE A 1 92 ? -2.617 3.086 13.224 1.00 91.69 92 PHE A CA 1
ATOM 733 C C . PHE A 1 92 ? -2.820 2.382 11.882 1.00 91.69 92 PHE A C 1
ATOM 735 O O . PHE A 1 92 ? -1.857 2.134 11.155 1.00 91.69 92 PHE A O 1
ATOM 742 N N . TYR A 1 93 ? -4.072 2.083 11.535 1.00 92.44 93 TYR A N 1
ATOM 743 C CA . TYR A 1 93 ? -4.411 1.494 10.247 1.00 92.44 93 TYR A CA 1
ATOM 744 C C . TYR A 1 93 ? -4.091 2.457 9.097 1.00 92.44 93 TYR A C 1
ATOM 746 O O . TYR A 1 93 ? -3.458 2.070 8.115 1.00 92.44 93 TYR A O 1
ATOM 754 N N . PHE A 1 94 ? -4.441 3.737 9.253 1.00 92.38 94 PHE A N 1
ATOM 755 C CA . PHE A 1 94 ? -4.085 4.776 8.289 1.00 92.38 94 PHE A CA 1
ATOM 756 C C . PHE A 1 94 ? -2.576 5.023 8.207 1.00 92.38 94 PHE A C 1
ATOM 758 O O . PHE A 1 94 ? -2.056 5.119 7.097 1.00 92.38 94 PHE A O 1
ATOM 765 N N . ALA A 1 95 ? -1.851 5.031 9.331 1.00 93.12 95 ALA A N 1
ATOM 766 C CA . ALA A 1 95 ? -0.387 5.107 9.311 1.00 93.12 95 ALA A CA 1
ATOM 767 C C . ALA A 1 95 ? 0.222 3.974 8.471 1.00 93.12 95 ALA A C 1
ATOM 769 O O . ALA A 1 95 ? 1.051 4.213 7.593 1.00 93.12 95 ALA A O 1
ATOM 770 N N . ALA A 1 96 ? -0.220 2.735 8.695 1.00 95.25 96 ALA A N 1
ATOM 771 C CA . ALA A 1 96 ? 0.297 1.578 7.975 1.00 95.25 96 ALA A CA 1
ATOM 772 C C . ALA A 1 96 ? -0.025 1.641 6.466 1.00 95.25 96 ALA A C 1
ATOM 774 O O . ALA A 1 96 ? 0.829 1.320 5.636 1.00 95.25 96 ALA A O 1
ATOM 775 N N . LEU A 1 97 ? -1.213 2.132 6.092 1.00 94.38 97 LEU A N 1
ATOM 776 C CA . LEU A 1 97 ? -1.572 2.391 4.693 1.00 94.38 97 LEU A CA 1
ATOM 777 C C . LEU A 1 97 ? -0.725 3.500 4.059 1.00 94.38 97 LEU A C 1
ATOM 779 O O . LEU A 1 97 ? -0.307 3.353 2.910 1.00 94.38 97 LEU A O 1
ATOM 783 N N . ALA A 1 98 ? -0.435 4.580 4.789 1.00 93.88 98 ALA A N 1
ATOM 784 C CA . ALA A 1 98 ? 0.437 5.648 4.309 1.00 93.88 98 ALA A CA 1
ATOM 785 C C . ALA A 1 98 ? 1.829 5.109 3.961 1.00 93.88 98 ALA A C 1
ATOM 787 O O . ALA A 1 98 ? 2.353 5.370 2.874 1.00 93.88 98 ALA A O 1
ATOM 788 N N . VAL A 1 99 ? 2.393 4.290 4.856 1.00 95.62 99 VAL A N 1
ATOM 789 C CA . VAL A 1 99 ? 3.685 3.636 4.634 1.00 95.62 99 VAL A CA 1
ATOM 790 C C . VAL A 1 99 ? 3.619 2.704 3.424 1.00 95.62 99 VAL A C 1
ATOM 792 O O . VAL A 1 99 ? 4.527 2.738 2.595 1.00 95.62 99 VAL A O 1
ATOM 795 N N . LEU A 1 100 ? 2.541 1.926 3.254 1.00 94.94 100 LEU A N 1
ATOM 796 C CA . LEU A 1 100 ? 2.397 1.045 2.089 1.00 94.94 100 LEU A CA 1
ATOM 797 C C . LEU A 1 100 ? 2.423 1.836 0.782 1.00 94.94 100 LEU A C 1
ATOM 799 O O . LEU A 1 100 ? 3.156 1.475 -0.135 1.00 94.94 100 LEU A O 1
ATOM 803 N N . ARG A 1 101 ? 1.681 2.946 0.703 1.00 93.88 101 ARG A N 1
ATOM 804 C CA . ARG A 1 101 ? 1.651 3.775 -0.509 1.00 93.88 101 ARG A CA 1
ATOM 805 C C . ARG A 1 101 ? 2.985 4.447 -0.800 1.00 93.88 101 ARG A C 1
ATOM 807 O O . ARG A 1 101 ? 3.384 4.520 -1.962 1.00 93.88 101 ARG A O 1
ATOM 814 N N . ALA A 1 102 ? 3.716 4.863 0.231 1.00 92.62 102 ALA A N 1
ATOM 815 C CA . ALA A 1 102 ? 5.082 5.345 0.061 1.00 92.62 102 ALA A CA 1
ATOM 816 C C . ALA A 1 102 ? 6.000 4.247 -0.512 1.00 92.62 102 ALA A C 1
ATOM 818 O O . ALA A 1 102 ? 6.744 4.498 -1.461 1.00 92.62 102 ALA A O 1
ATOM 819 N N . VAL A 1 103 ? 5.909 3.016 0.001 1.00 93.88 103 VAL A N 1
ATOM 820 C CA . VAL A 1 103 ? 6.686 1.870 -0.500 1.00 93.88 103 VAL A CA 1
ATOM 821 C C . VAL A 1 103 ? 6.311 1.521 -1.941 1.00 93.88 103 VAL A C 1
ATOM 823 O O . VAL A 1 103 ? 7.200 1.308 -2.766 1.00 93.88 103 VAL A O 1
ATOM 826 N N . ASP A 1 104 ? 5.027 1.544 -2.292 1.00 91.44 104 ASP A N 1
ATOM 827 C CA . ASP A 1 104 ? 4.574 1.309 -3.665 1.00 91.44 104 ASP A CA 1
ATOM 828 C C . ASP A 1 104 ? 5.090 2.390 -4.629 1.00 91.44 104 ASP A C 1
ATOM 830 O O . ASP A 1 104 ? 5.537 2.085 -5.739 1.00 91.44 104 ASP A O 1
ATOM 834 N N . ALA A 1 105 ? 5.113 3.656 -4.201 1.00 91.44 105 ALA A N 1
ATOM 835 C CA . ALA A 1 105 ? 5.692 4.750 -4.979 1.00 91.44 105 ALA A CA 1
ATOM 836 C C . ALA A 1 105 ? 7.209 4.575 -5.200 1.00 91.44 105 ALA A C 1
ATOM 838 O O . ALA A 1 105 ? 7.726 4.884 -6.284 1.00 91.44 105 ALA A O 1
ATOM 839 N N . LEU A 1 106 ? 7.930 4.036 -4.209 1.00 91.06 106 LEU A N 1
ATOM 840 C CA . LEU A 1 106 ? 9.339 3.652 -4.347 1.00 91.06 106 LEU A CA 1
ATOM 841 C C . LEU A 1 106 ? 9.509 2.471 -5.312 1.00 91.06 106 LEU A C 1
ATOM 843 O O . LEU A 1 106 ? 10.397 2.505 -6.167 1.00 91.06 106 LEU A O 1
ATOM 847 N N . GLY A 1 107 ? 8.625 1.473 -5.247 1.00 90.06 107 GLY A N 1
ATOM 848 C CA . GLY A 1 107 ? 8.588 0.348 -6.183 1.00 90.06 107 GLY A CA 1
ATOM 849 C C . GLY A 1 107 ? 8.403 0.796 -7.635 1.00 90.06 107 GLY A C 1
ATOM 850 O O . GLY A 1 107 ? 9.132 0.343 -8.519 1.00 90.06 107 GLY A O 1
ATOM 851 N N . ILE A 1 108 ? 7.505 1.753 -7.887 1.00 90.25 108 ILE A N 1
ATOM 852 C CA . ILE A 1 108 ? 7.337 2.353 -9.219 1.00 90.25 108 ILE A CA 1
ATOM 853 C C . ILE A 1 108 ? 8.580 3.151 -9.629 1.00 90.25 108 ILE A C 1
ATOM 855 O O . ILE A 1 108 ? 9.029 3.054 -10.771 1.00 90.25 108 ILE A O 1
ATOM 859 N N . SER A 1 109 ? 9.159 3.928 -8.709 1.00 89.62 109 SER A N 1
ATOM 860 C CA . SER A 1 109 ? 10.373 4.709 -8.989 1.00 89.62 109 SER A CA 1
ATOM 861 C C . SER A 1 109 ? 11.538 3.815 -9.413 1.00 89.62 109 SER A C 1
ATOM 863 O O . SER A 1 109 ? 12.263 4.167 -10.341 1.00 89.62 109 SER A O 1
ATOM 865 N N . ARG A 1 110 ? 11.665 2.629 -8.803 1.00 88.19 110 ARG A N 1
ATOM 866 C CA . ARG A 1 110 ? 12.609 1.588 -9.226 1.00 88.19 110 ARG A CA 1
ATOM 867 C C . ARG A 1 110 ? 12.324 1.104 -10.647 1.00 88.19 110 ARG A C 1
ATOM 869 O O . ARG A 1 110 ? 13.240 1.008 -11.452 1.00 88.19 110 ARG A O 1
ATOM 876 N N . MET A 1 111 ? 11.071 0.787 -10.978 1.00 85.62 111 MET A N 1
ATOM 877 C CA . MET A 1 111 ? 10.730 0.317 -12.330 1.00 85.62 111 MET A CA 1
ATOM 878 C C . MET A 1 111 ? 11.068 1.365 -13.395 1.00 85.62 111 MET A C 1
ATOM 880 O O . MET A 1 111 ? 11.604 1.015 -14.441 1.00 85.62 111 MET A O 1
ATOM 884 N N . LEU A 1 112 ? 10.811 2.644 -13.107 1.00 87.88 112 LEU A N 1
ATOM 885 C CA . LEU A 1 112 ? 11.149 3.761 -13.991 1.00 87.88 112 LEU A CA 1
ATOM 886 C C . LEU A 1 112 ? 12.662 3.940 -14.194 1.00 87.88 112 LEU A C 1
ATOM 888 O O . LEU A 1 112 ? 13.063 4.392 -15.263 1.00 87.88 112 LEU A O 1
ATOM 892 N N . SER A 1 113 ? 13.491 3.627 -13.193 1.00 86.00 113 SER A N 1
ATOM 893 C CA . SER A 1 113 ? 14.949 3.777 -13.288 1.00 86.00 113 SER A CA 1
ATOM 894 C C . SER A 1 113 ? 15.652 2.551 -13.877 1.00 86.00 113 SER A C 1
ATOM 896 O O . SER A 1 113 ? 16.638 2.699 -14.593 1.00 86.00 113 SER A O 1
ATOM 898 N N . GLU A 1 114 ? 15.161 1.340 -13.596 1.00 83.50 114 GLU A N 1
ATOM 899 C CA . GLU A 1 114 ? 15.796 0.083 -14.019 1.00 83.50 114 GLU A CA 1
ATOM 900 C C . GLU A 1 114 ? 15.425 -0.347 -15.450 1.00 83.50 114 GLU A C 1
ATOM 902 O O . GLU A 1 114 ? 16.137 -1.161 -16.054 1.00 83.50 114 GLU A O 1
ATOM 907 N N . TYR A 1 115 ? 14.310 0.149 -15.995 1.00 84.25 115 TYR A N 1
ATOM 908 C CA . TYR A 1 115 ? 13.755 -0.306 -17.270 1.00 84.25 115 TYR A CA 1
ATOM 909 C C . TYR A 1 115 ? 13.610 0.822 -18.290 1.00 84.25 115 TYR A C 1
ATOM 911 O O . TYR A 1 115 ? 13.087 1.895 -17.998 1.00 84.25 115 TYR A O 1
ATOM 919 N N . VAL A 1 116 ? 14.007 0.540 -19.535 1.00 82.81 116 VAL A N 1
ATOM 920 C CA . VAL A 1 116 ? 13.717 1.409 -20.682 1.00 82.81 116 VAL A CA 1
ATOM 921 C C . VAL A 1 116 ? 12.275 1.161 -21.108 1.00 82.81 116 VAL A C 1
ATOM 923 O O . VAL A 1 116 ? 11.964 0.201 -21.811 1.00 82.81 116 VAL A O 1
ATOM 926 N N . LEU A 1 117 ? 11.382 2.013 -20.621 1.00 82.44 117 LEU A N 1
ATOM 927 C CA . LEU A 1 117 ? 9.949 1.918 -20.865 1.00 82.44 117 LEU A CA 1
ATOM 928 C C . LEU A 1 117 ? 9.559 2.725 -22.107 1.00 82.44 117 LEU A C 1
ATOM 930 O O . LEU A 1 117 ? 10.141 3.771 -22.403 1.00 82.44 117 LEU A O 1
ATOM 934 N N . LYS A 1 118 ? 8.519 2.281 -22.821 1.00 82.69 118 LYS A N 1
ATOM 935 C CA . LYS A 1 118 ? 7.919 3.095 -23.892 1.00 82.69 118 LYS A CA 1
ATOM 936 C C . LYS A 1 118 ? 7.349 4.387 -23.296 1.00 82.69 118 LYS A C 1
ATOM 938 O O . LYS A 1 118 ? 6.863 4.390 -22.168 1.00 82.69 118 LYS A O 1
ATOM 943 N N . ARG A 1 119 ? 7.329 5.480 -24.069 1.00 78.06 119 ARG A N 1
ATOM 944 C CA . ARG A 1 119 ? 6.910 6.817 -23.591 1.00 78.06 119 ARG A CA 1
ATOM 945 C C . ARG A 1 119 ? 5.536 6.825 -22.898 1.00 78.06 119 ARG A C 1
ATOM 947 O O . ARG A 1 119 ? 5.392 7.453 -21.855 1.00 78.06 119 ARG A O 1
ATOM 954 N N . ALA A 1 120 ? 4.557 6.098 -23.442 1.00 81.06 120 ALA A N 1
ATOM 955 C CA . ALA A 1 120 ? 3.221 5.971 -22.850 1.00 81.06 120 ALA A CA 1
ATOM 956 C C . ALA A 1 120 ? 3.237 5.234 -21.496 1.00 81.06 120 ALA A C 1
ATOM 958 O O . ALA A 1 120 ? 2.591 5.654 -20.542 1.00 81.06 120 ALA A O 1
ATOM 959 N N . GLU A 1 121 ? 4.036 4.174 -21.384 1.00 83.06 121 GLU A N 1
ATOM 960 C CA . GLU A 1 121 ? 4.170 3.363 -20.172 1.00 83.06 121 GLU A CA 1
ATOM 961 C C . GLU A 1 121 ? 4.943 4.109 -19.071 1.00 83.06 121 GLU A C 1
ATOM 963 O O . GLU A 1 121 ? 4.539 4.106 -17.910 1.00 83.06 121 GLU A O 1
ATOM 968 N N . ALA A 1 122 ? 5.992 4.848 -19.442 1.00 83.94 122 ALA A N 1
ATOM 969 C CA . ALA A 1 122 ? 6.708 5.735 -18.529 1.00 83.94 122 ALA A CA 1
ATOM 970 C C . ALA A 1 122 ? 5.814 6.873 -18.007 1.00 83.94 122 ALA A C 1
ATOM 972 O O . ALA A 1 122 ? 5.898 7.243 -16.833 1.00 83.94 122 ALA A O 1
ATOM 973 N N . HIS A 1 123 ? 4.942 7.434 -18.854 1.00 84.69 123 HIS A N 1
ATOM 974 C CA . HIS A 1 123 ? 3.966 8.433 -18.420 1.00 84.69 123 HIS A CA 1
ATOM 975 C C . HIS A 1 123 ? 2.961 7.832 -17.430 1.00 84.69 123 HIS A C 1
ATOM 977 O O . HIS A 1 123 ? 2.763 8.392 -16.352 1.00 84.69 123 HIS A O 1
ATOM 983 N N . ARG A 1 124 ? 2.421 6.643 -17.736 1.00 85.06 124 ARG A N 1
ATOM 984 C CA . ARG A 1 124 ? 1.505 5.904 -16.855 1.00 85.06 124 ARG A CA 1
ATOM 985 C C . ARG A 1 124 ? 2.108 5.657 -15.471 1.00 85.06 124 ARG A C 1
ATOM 987 O O . ARG A 1 124 ? 1.481 5.979 -14.465 1.00 85.06 124 ARG A O 1
ATOM 994 N N . PHE A 1 125 ? 3.334 5.140 -15.404 1.00 88.31 125 PHE A N 1
ATOM 995 C CA . PHE A 1 125 ? 4.007 4.902 -14.126 1.00 88.31 125 PHE A CA 1
ATOM 996 C C . PHE A 1 125 ? 4.267 6.194 -13.347 1.00 88.31 125 PHE A C 1
ATOM 998 O O . PHE A 1 125 ? 4.090 6.226 -12.132 1.00 88.31 125 PHE A O 1
ATOM 1005 N N . ASN A 1 126 ? 4.624 7.288 -14.021 1.00 88.25 126 ASN A N 1
ATOM 1006 C CA . ASN A 1 126 ? 4.783 8.579 -13.354 1.00 88.25 126 ASN A CA 1
ATOM 1007 C C . ASN A 1 126 ? 3.475 9.096 -12.742 1.00 88.25 126 ASN A C 1
ATOM 1009 O O . ASN A 1 126 ? 3.507 9.646 -11.640 1.00 88.25 126 ASN A O 1
ATOM 1013 N N . THR A 1 127 ? 2.345 8.916 -13.426 1.00 88.38 127 THR A N 1
ATOM 1014 C CA . THR A 1 127 ? 1.021 9.279 -12.905 1.00 88.38 127 THR A CA 1
ATOM 1015 C C . THR A 1 127 ? 0.652 8.421 -11.698 1.00 88.38 127 THR A C 1
ATOM 1017 O O . THR A 1 127 ? 0.344 8.975 -10.646 1.00 88.38 127 THR A O 1
ATOM 1020 N N . LEU A 1 128 ? 0.793 7.094 -11.795 1.00 88.06 128 LEU A N 1
ATOM 1021 C CA . LEU A 1 128 ? 0.540 6.177 -10.675 1.00 88.06 128 LEU A CA 1
ATOM 1022 C C . LEU A 1 128 ? 1.404 6.503 -9.453 1.00 88.06 128 LEU A C 1
ATOM 1024 O O . LEU A 1 128 ? 0.904 6.562 -8.334 1.00 88.06 128 LEU A O 1
ATOM 1028 N N . ARG A 1 129 ? 2.690 6.807 -9.661 1.00 91.12 129 ARG A N 1
ATOM 1029 C CA . ARG A 1 129 ? 3.588 7.228 -8.580 1.00 91.12 129 ARG A CA 1
ATOM 1030 C C . ARG A 1 129 ? 3.074 8.476 -7.860 1.00 91.12 129 ARG A C 1
ATOM 1032 O O . ARG A 1 129 ? 3.116 8.525 -6.635 1.00 91.12 129 ARG A O 1
ATOM 1039 N N . LYS A 1 130 ? 2.609 9.489 -8.602 1.00 89.38 130 LYS A N 1
ATOM 1040 C CA . LYS A 1 130 ? 2.045 10.716 -8.012 1.00 89.38 130 LYS A CA 1
ATOM 1041 C C . LYS A 1 130 ? 0.769 10.425 -7.227 1.00 89.38 130 LYS A C 1
ATOM 1043 O O . LYS A 1 130 ? 0.611 10.969 -6.141 1.00 89.38 130 LYS A O 1
ATOM 1048 N N . ILE A 1 131 ? -0.096 9.559 -7.754 1.00 89.56 131 ILE A N 1
ATOM 1049 C CA . ILE A 1 131 ? -1.320 9.131 -7.068 1.00 89.56 131 ILE A CA 1
ATOM 1050 C C . ILE A 1 131 ? -0.966 8.441 -5.749 1.00 89.56 131 ILE A C 1
ATOM 1052 O O . ILE A 1 131 ? -1.502 8.827 -4.720 1.00 89.56 131 ILE A O 1
ATOM 1056 N N . TYR A 1 132 ? -0.005 7.516 -5.728 1.00 90.50 132 TYR A N 1
ATOM 1057 C CA . TYR A 1 132 ? 0.400 6.851 -4.484 1.00 90.50 132 TYR A CA 1
ATOM 1058 C C . TYR A 1 132 ? 1.017 7.807 -3.458 1.00 90.50 132 TYR A C 1
ATOM 1060 O O . TYR A 1 132 ? 0.730 7.689 -2.270 1.00 90.50 132 TYR A O 1
ATOM 1068 N N . PHE A 1 133 ? 1.804 8.800 -3.883 1.00 89.81 133 PHE A N 1
ATOM 1069 C CA . PHE A 1 133 ? 2.256 9.847 -2.959 1.00 89.81 133 PHE A CA 1
ATOM 1070 C C . PHE A 1 133 ? 1.093 10.676 -2.406 1.00 89.81 133 PHE A C 1
ATOM 1072 O O . PHE A 1 133 ? 1.075 10.977 -1.215 1.00 89.81 133 PHE A O 1
ATOM 1079 N N . LEU A 1 134 ? 0.115 11.021 -3.245 1.00 89.81 134 LEU A N 1
ATOM 1080 C CA . LEU A 1 134 ? -1.076 11.745 -2.810 1.00 89.81 134 LEU A CA 1
ATOM 1081 C C . LEU A 1 134 ? -1.897 10.914 -1.814 1.00 89.81 134 LEU A C 1
ATOM 1083 O O . LEU A 1 134 ? -2.278 11.427 -0.767 1.00 89.81 134 LEU A O 1
ATOM 1087 N N . GLU A 1 135 ? -2.117 9.630 -2.096 1.00 87.56 135 GLU A N 1
ATOM 1088 C CA . GLU A 1 135 ? -2.786 8.704 -1.181 1.00 87.56 135 GLU A CA 1
ATOM 1089 C C . GLU A 1 135 ? -2.037 8.594 0.152 1.00 87.56 135 GLU A C 1
ATOM 1091 O O . GLU A 1 135 ? -2.669 8.629 1.203 1.00 87.56 135 GLU A O 1
ATOM 1096 N N . ALA A 1 136 ? -0.700 8.522 0.134 1.00 91.44 136 ALA A N 1
ATOM 1097 C CA . ALA A 1 136 ? 0.102 8.503 1.356 1.00 91.44 136 ALA A CA 1
ATOM 1098 C C . ALA A 1 136 ? -0.136 9.756 2.213 1.00 91.44 136 ALA A C 1
ATOM 1100 O O . ALA A 1 136 ? -0.370 9.639 3.413 1.00 91.44 136 ALA A O 1
ATOM 1101 N N . ILE A 1 137 ? -0.145 10.944 1.598 1.00 91.25 137 ILE A N 1
ATOM 1102 C CA . ILE A 1 137 ? -0.434 12.211 2.289 1.00 91.25 137 ILE A CA 1
ATOM 1103 C C . ILE A 1 137 ? -1.854 12.203 2.865 1.00 91.25 137 ILE A C 1
ATOM 1105 O O . ILE A 1 137 ? -2.053 12.575 4.018 1.00 91.25 137 ILE A O 1
ATOM 1109 N N . ILE A 1 138 ? -2.837 11.746 2.087 1.00 89.94 138 ILE A N 1
ATOM 1110 C CA . ILE A 1 138 ? -4.231 11.642 2.530 1.00 89.94 138 ILE A CA 1
ATOM 1111 C C . ILE A 1 138 ? -4.344 10.721 3.753 1.00 89.94 138 ILE A C 1
ATOM 1113 O O . ILE A 1 138 ? -5.015 11.070 4.722 1.00 89.94 138 ILE A O 1
ATOM 1117 N N . TYR A 1 139 ? -3.660 9.576 3.753 1.00 91.19 139 TYR A N 1
ATOM 1118 C CA . TYR A 1 139 ? -3.660 8.671 4.901 1.00 91.19 139 TYR A CA 1
ATOM 1119 C C . TYR A 1 139 ? -2.973 9.269 6.134 1.00 91.19 139 TYR A C 1
ATOM 1121 O O . TYR A 1 139 ? -3.489 9.092 7.233 1.00 91.19 139 TYR A O 1
ATOM 1129 N N . VAL A 1 140 ? -1.882 10.028 5.975 1.00 91.81 140 VAL A N 1
ATOM 1130 C CA . VAL A 1 140 ? -1.264 10.777 7.089 1.00 91.81 140 VAL A CA 1
ATOM 1131 C C . VAL A 1 140 ? -2.240 11.804 7.668 1.00 91.81 140 VAL A C 1
ATOM 1133 O O . VAL A 1 140 ? -2.363 11.927 8.884 1.00 91.81 140 VAL A O 1
ATOM 1136 N N . LEU A 1 141 ? -2.998 12.505 6.819 1.00 89.94 141 LEU A N 1
ATOM 1137 C CA . LEU A 1 141 ? -4.030 13.432 7.287 1.00 89.94 141 LEU A CA 1
ATOM 1138 C C . LEU A 1 141 ? -5.126 12.701 8.075 1.00 89.94 141 LEU A C 1
ATOM 1140 O O . LEU A 1 141 ? -5.512 13.162 9.147 1.00 89.94 141 LEU A O 1
ATOM 1144 N N . PHE A 1 142 ? -5.607 11.552 7.591 1.00 88.00 142 PHE A N 1
ATOM 1145 C CA . PHE A 1 142 ? -6.606 10.754 8.311 1.00 88.00 142 PHE A CA 1
ATOM 1146 C C . PHE A 1 142 ? -6.088 10.200 9.636 1.00 88.00 142 PHE A C 1
ATOM 1148 O O . PHE A 1 142 ? -6.820 10.197 10.625 1.00 88.00 142 PHE A O 1
ATOM 1155 N N . GLU A 1 143 ? -4.832 9.767 9.674 1.00 89.56 143 GLU A N 1
ATOM 1156 C CA . GLU A 1 143 ? -4.161 9.347 10.897 1.00 89.56 143 GLU A CA 1
ATOM 1157 C C . GLU A 1 143 ? -4.098 10.491 11.919 1.00 89.56 143 GLU A C 1
ATOM 1159 O O . GLU A 1 143 ? -4.609 10.352 13.034 1.00 89.56 143 GLU A O 1
ATOM 1164 N N . SER A 1 144 ? -3.594 11.656 11.509 1.00 86.94 144 SER A N 1
ATOM 1165 C CA . SER A 1 144 ? -3.528 12.853 12.352 1.00 86.94 144 SER A CA 1
ATOM 1166 C C . SER A 1 144 ? -4.907 13.284 12.857 1.00 86.94 144 SER A C 1
ATOM 1168 O O . SER A 1 144 ? -5.066 13.611 14.035 1.00 86.94 144 SER A O 1
ATOM 1170 N N . LEU A 1 145 ? -5.932 13.257 12.001 1.00 86.62 145 LEU A N 1
ATOM 1171 C CA . LEU A 1 145 ? -7.296 13.596 12.403 1.00 86.62 145 LEU A CA 1
ATOM 1172 C C . LEU A 1 145 ? -7.882 12.561 13.379 1.00 86.62 145 LEU A C 1
ATOM 1174 O O . LEU A 1 145 ? -8.592 12.927 14.317 1.00 86.62 145 LEU A O 1
ATOM 1178 N N . SER A 1 146 ? -7.566 11.276 13.191 1.00 84.88 146 SER A N 1
ATOM 1179 C CA . SER A 1 146 ? -8.006 10.199 14.080 1.00 84.88 146 SER A CA 1
ATOM 1180 C C . SER A 1 146 ? -7.440 10.347 15.490 1.00 84.88 146 SER A C 1
ATOM 1182 O O . SER A 1 146 ? -8.183 10.127 16.446 1.00 84.88 146 SER A O 1
ATOM 1184 N N . PHE A 1 147 ? -6.159 10.698 15.631 1.00 84.88 147 PHE A N 1
ATOM 1185 C CA . PHE A 1 147 ? -5.520 10.826 16.944 1.00 84.88 147 PHE A CA 1
ATOM 1186 C C . PHE A 1 147 ? -5.885 12.124 17.667 1.00 84.88 147 PHE A C 1
ATOM 1188 O O . PHE A 1 147 ? -6.097 12.097 18.876 1.00 84.88 147 PHE A O 1
ATOM 1195 N N . ASN A 1 148 ? -5.999 13.245 16.948 1.00 84.88 148 ASN A N 1
ATOM 1196 C CA . ASN A 1 148 ? -6.227 14.550 17.577 1.00 84.88 148 ASN A CA 1
ATOM 1197 C C . ASN A 1 148 ? -7.705 14.857 17.852 1.00 84.88 148 ASN A C 1
ATOM 1199 O O . ASN A 1 148 ? -8.012 15.547 18.819 1.00 84.88 148 ASN A O 1
ATOM 1203 N N . TYR A 1 149 ? -8.622 14.360 17.015 1.00 80.31 149 TYR A N 1
ATOM 1204 C CA . TYR A 1 149 ? -10.039 14.743 17.077 1.00 80.31 149 TYR A CA 1
ATOM 1205 C C . TYR A 1 149 ? -10.988 13.572 17.343 1.00 80.31 149 TYR A C 1
ATOM 1207 O O . TYR A 1 149 ? -12.199 13.777 17.383 1.00 80.31 149 TYR A O 1
ATOM 1215 N N . GLY A 1 150 ? -10.473 12.347 17.514 1.00 72.38 150 GLY A N 1
ATOM 1216 C CA . GLY A 1 150 ? -11.314 11.170 17.754 1.00 72.38 150 GLY A CA 1
ATOM 1217 C C . GLY A 1 150 ? -12.293 10.913 16.606 1.00 72.38 150 GLY A C 1
ATOM 1218 O O . GLY A 1 150 ? -13.473 10.655 16.837 1.00 72.38 150 GLY A O 1
ATOM 1219 N N . LEU A 1 151 ? -11.802 11.048 15.368 1.00 70.19 151 LEU A N 1
ATOM 1220 C CA . LEU A 1 151 ? -12.582 10.961 14.131 1.00 70.19 151 LEU A CA 1
ATOM 1221 C C . LEU A 1 151 ? -13.519 9.733 14.161 1.00 70.19 151 LEU A C 1
ATOM 1223 O O . LEU A 1 151 ? -13.038 8.615 14.372 1.00 70.19 151 LEU A O 1
ATOM 1227 N N . PRO A 1 152 ? -14.841 9.905 13.954 1.00 75.81 152 PRO A N 1
ATOM 1228 C CA . PRO A 1 152 ? -15.780 8.793 13.974 1.00 75.81 152 PRO A CA 1
ATOM 1229 C C . PRO A 1 152 ? -15.343 7.658 13.046 1.00 75.81 152 PRO A C 1
ATOM 1231 O O . PRO A 1 152 ? -15.114 7.874 11.854 1.00 75.81 152 PRO A O 1
ATOM 1234 N N . ASN A 1 153 ? -15.301 6.430 13.571 1.00 74.06 153 ASN A N 1
ATOM 1235 C CA . ASN A 1 153 ? -14.894 5.237 12.817 1.00 74.06 153 ASN A CA 1
ATOM 1236 C C . ASN A 1 153 ? -15.655 5.081 11.486 1.00 74.06 153 ASN A C 1
ATOM 1238 O O . ASN A 1 153 ? -15.087 4.629 10.497 1.00 74.06 153 ASN A O 1
ATOM 1242 N N . VAL A 1 154 ? -16.925 5.504 11.441 1.00 70.25 154 VAL A N 1
ATOM 1243 C CA . VAL A 1 154 ? -17.764 5.484 10.230 1.00 70.25 154 VAL A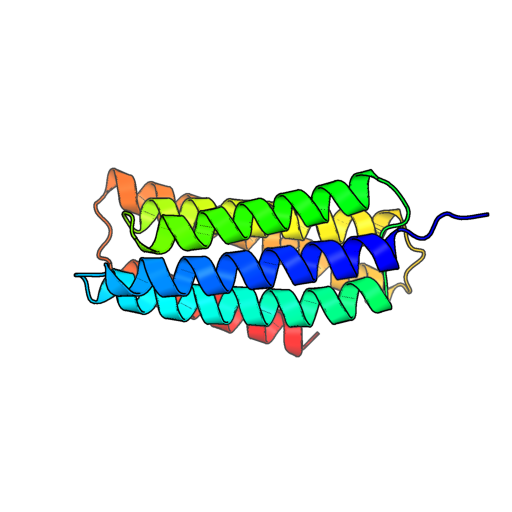 CA 1
ATOM 1244 C C . VAL A 1 154 ? -17.209 6.401 9.136 1.00 70.25 154 VAL A C 1
ATOM 1246 O O . VAL A 1 154 ? -17.137 5.994 7.976 1.00 70.25 154 VAL A O 1
ATOM 1249 N N . LEU A 1 155 ? -16.771 7.614 9.486 1.00 73.38 155 LEU A N 1
ATOM 1250 C CA . LEU A 1 155 ? -16.170 8.548 8.530 1.00 73.38 155 LEU A CA 1
ATOM 1251 C C . LEU A 1 155 ? -14.821 8.024 8.028 1.00 73.38 155 LEU A C 1
ATOM 1253 O O . LEU A 1 155 ? -14.553 8.099 6.832 1.00 73.38 155 LEU A O 1
ATOM 1257 N N . GLY A 1 156 ? -14.019 7.424 8.914 1.00 72.00 156 GLY A N 1
ATOM 1258 C CA . GLY A 1 156 ? -12.761 6.777 8.540 1.00 72.00 156 GLY A CA 1
ATOM 1259 C C . GLY A 1 156 ? -12.960 5.618 7.556 1.00 72.00 156 GLY A C 1
ATOM 1260 O O . GLY A 1 156 ? -12.308 5.574 6.516 1.00 72.00 156 GLY A O 1
ATOM 1261 N N . ILE A 1 157 ? -13.910 4.716 7.828 1.00 74.75 157 ILE A N 1
ATOM 1262 C CA . ILE A 1 157 ? -14.237 3.600 6.923 1.00 74.75 157 ILE A CA 1
ATOM 1263 C C . ILE A 1 157 ? -14.772 4.117 5.581 1.00 74.75 157 ILE A C 1
ATOM 1265 O O . ILE A 1 157 ? -14.373 3.620 4.531 1.00 74.75 157 ILE A O 1
ATOM 1269 N N . THR A 1 158 ? -15.645 5.127 5.594 1.00 76.38 158 THR A N 1
ATOM 1270 C CA . THR A 1 158 ? -16.214 5.693 4.360 1.00 76.38 158 THR A CA 1
ATOM 1271 C C . THR A 1 158 ? -15.128 6.338 3.500 1.00 76.38 158 THR A C 1
ATOM 1273 O O . THR A 1 158 ? -15.052 6.076 2.302 1.00 76.38 158 THR A O 1
ATOM 1276 N N . ALA A 1 159 ? -14.235 7.124 4.108 1.00 73.88 159 ALA A N 1
ATOM 1277 C C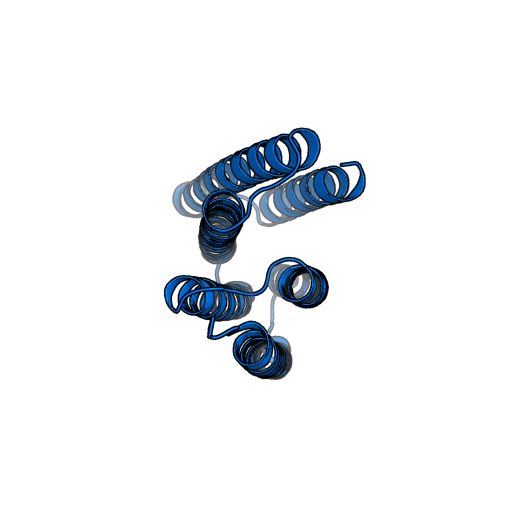A . ALA A 1 159 ? -13.094 7.706 3.412 1.00 73.88 159 ALA A CA 1
ATOM 1278 C C . ALA A 1 159 ? -12.177 6.632 2.816 1.00 73.88 159 ALA A C 1
ATOM 1280 O O . ALA A 1 159 ? -11.765 6.734 1.663 1.00 73.88 159 ALA A O 1
ATOM 1281 N N . LEU A 1 160 ? -11.909 5.574 3.578 1.00 76.25 160 LEU A N 1
ATOM 1282 C CA . LEU A 1 160 ? -11.113 4.443 3.129 1.00 76.25 160 LEU A CA 1
ATOM 1283 C C . LEU A 1 160 ? -11.751 3.722 1.932 1.00 76.25 160 LEU A C 1
ATOM 1285 O O . LEU A 1 160 ? -11.055 3.429 0.961 1.00 76.25 160 LEU A O 1
ATOM 1289 N N . MET A 1 161 ? -13.067 3.491 1.959 1.00 77.00 161 MET A N 1
ATOM 1290 C CA . MET A 1 161 ? -13.797 2.917 0.826 1.00 77.00 161 MET A CA 1
ATOM 1291 C C . MET A 1 161 ? -13.708 3.807 -0.415 1.00 77.00 161 MET A C 1
ATOM 1293 O O . MET A 1 161 ? -13.451 3.298 -1.503 1.00 77.00 161 MET A O 1
ATOM 1297 N N . LEU A 1 162 ? -13.870 5.124 -0.260 1.00 77.50 162 LEU A N 1
ATOM 1298 C CA . LEU A 1 162 ? -13.777 6.068 -1.373 1.00 77.50 162 LEU A CA 1
ATOM 1299 C C . LEU A 1 162 ? -12.370 6.077 -1.975 1.00 77.50 162 LEU A C 1
ATOM 1301 O O . LEU A 1 162 ? -12.227 5.851 -3.174 1.00 77.50 162 LEU A O 1
ATOM 1305 N N . VAL A 1 163 ? -11.327 6.258 -1.159 1.00 75.56 163 VAL A N 1
ATOM 1306 C CA . VAL A 1 163 ? -9.934 6.257 -1.640 1.00 75.56 163 VAL A CA 1
ATOM 1307 C C . VAL A 1 163 ? -9.601 4.932 -2.326 1.00 75.56 163 VAL A C 1
ATOM 1309 O O . VAL A 1 163 ? -8.982 4.925 -3.386 1.00 75.56 163 VAL A O 1
ATOM 1312 N N . TRP A 1 164 ? -10.057 3.804 -1.779 1.00 72.19 164 TRP A N 1
ATOM 1313 C CA . TRP A 1 164 ? -9.808 2.498 -2.381 1.00 72.19 164 TRP A CA 1
ATOM 1314 C C . TRP A 1 164 ? -10.534 2.287 -3.710 1.00 72.19 164 TRP A C 1
ATOM 1316 O O . TRP A 1 164 ? -9.925 1.777 -4.650 1.00 72.19 164 TRP A O 1
ATOM 1326 N N . LEU A 1 165 ? -11.805 2.688 -3.811 1.00 71.75 165 LEU A N 1
ATOM 1327 C CA . LEU A 1 165 ? -12.577 2.601 -5.052 1.00 71.75 165 LEU A CA 1
ATOM 1328 C C . LEU A 1 165 ? -11.969 3.490 -6.139 1.00 71.75 165 LEU A C 1
ATOM 1330 O O . LEU A 1 165 ? -11.720 3.011 -7.244 1.00 71.75 165 LEU A O 1
ATOM 1334 N N . PHE A 1 166 ? -11.657 4.749 -5.823 1.00 68.25 166 PHE A N 1
ATOM 1335 C CA . PHE A 1 166 ? -11.054 5.672 -6.786 1.00 68.25 166 PHE A CA 1
ATOM 1336 C C . PHE A 1 166 ? -9.640 5.240 -7.193 1.00 68.25 166 PHE A C 1
ATOM 1338 O O . PHE A 1 166 ? -9.319 5.245 -8.382 1.00 68.25 166 PHE A O 1
ATOM 1345 N N . GLY A 1 167 ? -8.824 4.784 -6.239 1.00 64.50 167 GLY A N 1
ATOM 1346 C CA . GLY A 1 167 ? -7.495 4.239 -6.516 1.00 64.50 167 GLY A CA 1
ATOM 1347 C C . GLY A 1 167 ? -7.559 3.024 -7.447 1.00 64.50 167 GLY A C 1
ATOM 1348 O O . GLY A 1 167 ? -6.859 2.977 -8.455 1.00 64.50 167 GLY A O 1
ATOM 1349 N N . ARG A 1 168 ? -8.472 2.076 -7.198 1.00 63.88 168 ARG A N 1
ATOM 1350 C CA . ARG A 1 168 ? -8.670 0.884 -8.046 1.00 63.88 168 ARG A CA 1
ATOM 1351 C C . ARG A 1 168 ? -9.172 1.204 -9.452 1.00 63.88 168 ARG A C 1
ATOM 1353 O O . ARG A 1 168 ? -8.694 0.580 -10.396 1.00 63.88 168 ARG A O 1
ATOM 1360 N N . ILE A 1 169 ? -10.114 2.138 -9.598 1.00 57.25 169 ILE A N 1
ATOM 1361 C CA . ILE A 1 169 ? -10.601 2.577 -10.916 1.00 57.25 169 ILE A CA 1
ATOM 1362 C C . ILE A 1 169 ? -9.439 3.187 -11.707 1.00 57.25 169 ILE A C 1
ATOM 1364 O O . ILE A 1 169 ? -9.199 2.792 -12.846 1.00 57.25 169 ILE A O 1
ATOM 1368 N N . SER A 1 170 ? -8.632 4.038 -11.065 1.00 54.25 170 SER A N 1
ATOM 1369 C CA . SER A 1 170 ? -7.458 4.643 -11.705 1.00 54.25 170 SER A CA 1
ATOM 1370 C C . SER A 1 170 ? -6.409 3.616 -12.157 1.00 54.25 170 SER A C 1
ATOM 1372 O O . SER A 1 170 ? -5.716 3.826 -13.146 1.00 54.25 170 SER A O 1
ATOM 1374 N N . GLU A 1 171 ? -6.297 2.473 -11.479 1.00 59.28 171 GLU A N 1
ATOM 1375 C CA . GLU A 1 171 ? -5.367 1.408 -11.867 1.00 59.28 171 GLU A CA 1
ATOM 1376 C C . GLU A 1 171 ? -5.884 0.529 -13.022 1.00 59.28 171 GLU A C 1
ATOM 1378 O O . GLU A 1 171 ? -5.065 -0.052 -13.742 1.00 59.28 171 GLU A O 1
ATOM 1383 N N . HIS A 1 172 ? -7.211 0.418 -13.187 1.00 53.16 172 HIS A N 1
ATOM 1384 C CA . HIS A 1 172 ? -7.874 -0.409 -14.205 1.00 53.16 172 HIS A CA 1
ATOM 1385 C C . HIS A 1 172 ? -8.198 0.336 -15.509 1.00 53.16 172 HIS A C 1
ATOM 1387 O O . HIS A 1 172 ? -8.215 -0.299 -16.561 1.00 53.16 172 HIS A O 1
ATOM 1393 N N . GLU A 1 173 ? -8.453 1.646 -15.454 1.00 40.88 173 GLU A N 1
ATOM 1394 C CA . GLU A 1 173 ? -8.770 2.471 -16.634 1.00 40.88 173 GLU A CA 1
ATOM 1395 C C . GLU A 1 173 ? -7.528 3.016 -17.368 1.00 40.88 173 GLU A C 1
ATOM 1397 O O . GLU A 1 173 ? -7.651 3.611 -18.438 1.00 40.88 173 GLU A O 1
ATOM 1402 N N . LEU A 1 174 ? -6.324 2.791 -16.829 1.00 41.56 174 LEU A N 1
ATOM 1403 C CA . LEU A 1 174 ? -5.039 3.232 -17.396 1.00 41.56 174 LEU A CA 1
ATOM 1404 C C . LEU A 1 174 ? -4.166 2.054 -17.831 1.00 41.56 174 LEU A C 1
ATOM 1406 O O . LEU A 1 174 ? -3.175 2.282 -18.569 1.00 41.56 174 LEU A O 1
#

Foldseek 3Di:
DQPQCLVVLLVVLVVLLVVLLVVLVVVLVVADDPLLNLLSVVLNVVSVVVNVVSVVCSVVPTDRDPVLSVLSVQLSVLSSQLSVCSRPQVLSNLQSLLSNLQSVLVNLVSSLVVDDDDPVVNVLSVVLSVLSNVSSVVSNVVSVCCVPPVPPSVVSVVVVVVSVVVNVVSVVVD

pLDDT: mean 84.03, std 10.75, range [40.88, 96.0]

Radius of gyration: 16.63 Å; chains: 1; bounding box: 43×32×43 Å

Sequence (174 aa):
MEKHYGGISHKLVTGLLAIILVQGFFDWIGVSNTVQYVLFIFTYVLIVAYWVRHKHSVKRFPPKNGLGVLIDIIAMFVLFLIMKAASLQIGFYFAALAVLRAVDALGISRMLSEYVLKRAEAHRFNTLRKIYFLEAIIYVLFESLSFNYGLPNVLGITALMLVWLFGRISEHEL